Protein AF-A0A6I1J7C1-F1 (afdb_monomer_lite)

Structure (mmCIF, N/CA/C/O backbone):
data_AF-A0A6I1J7C1-F1
#
_entry.id   AF-A0A6I1J7C1-F1
#
loop_
_atom_site.group_PDB
_atom_site.id
_atom_site.type_symbol
_atom_site.label_atom_id
_atom_site.label_alt_id
_atom_site.label_comp_id
_atom_site.label_asym_id
_atom_site.label_entity_id
_atom_site.label_seq_id
_atom_site.pdbx_PDB_ins_code
_atom_site.Cartn_x
_atom_site.Cartn_y
_atom_site.Cartn_z
_atom_site.occupancy
_atom_site.B_iso_or_equiv
_atom_site.auth_seq_id
_atom_site.auth_comp_id
_atom_site.auth_asym_id
_atom_site.auth_atom_id
_atom_site.pdbx_PDB_model_num
ATOM 1 N N . MET A 1 1 ? 8.526 11.359 2.556 1.00 50.28 1 MET A N 1
ATOM 2 C CA . MET A 1 1 ? 8.535 11.034 1.112 1.00 50.28 1 MET A CA 1
ATOM 3 C C . MET A 1 1 ? 9.968 10.845 0.619 1.00 50.28 1 MET A C 1
ATOM 5 O O . MET A 1 1 ? 1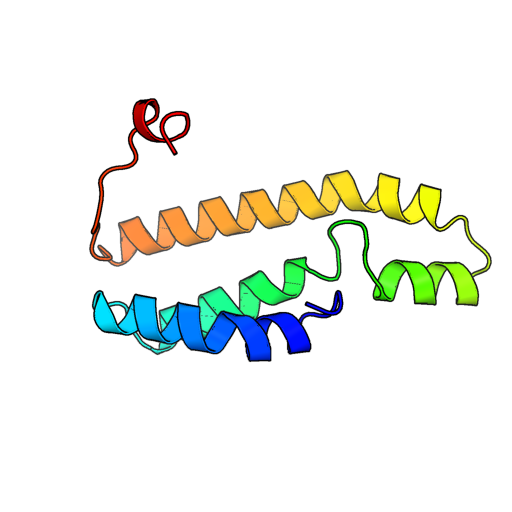0.646 11.827 0.356 1.00 50.28 1 MET A O 1
ATOM 9 N N . SER A 1 2 ? 10.439 9.598 0.527 1.00 48.50 2 SER A N 1
ATOM 10 C CA . SER A 1 2 ? 11.738 9.242 -0.087 1.00 48.50 2 SER A CA 1
ATOM 11 C C . SER A 1 2 ? 11.669 7.975 -0.963 1.00 48.50 2 SER A C 1
ATOM 13 O O . SER A 1 2 ? 12.697 7.403 -1.310 1.00 48.50 2 SER A O 1
ATOM 15 N N . GLY A 1 3 ? 10.461 7.528 -1.338 1.00 58.66 3 GLY A N 1
ATOM 16 C CA . GLY A 1 3 ? 10.263 6.354 -2.203 1.00 58.66 3 GLY A CA 1
ATOM 17 C C . GLY A 1 3 ? 10.544 5.005 -1.529 1.00 58.66 3 GLY A C 1
ATOM 18 O O . GLY A 1 3 ? 10.733 4.007 -2.222 1.00 58.66 3 GLY A O 1
ATOM 19 N N . THR A 1 4 ? 10.596 4.960 -0.192 1.00 72.06 4 THR A N 1
ATOM 20 C CA . THR A 1 4 ? 10.809 3.733 0.589 1.00 72.06 4 THR A CA 1
ATOM 21 C C . THR A 1 4 ? 9.667 3.508 1.575 1.00 72.06 4 THR A C 1
ATOM 23 O O . THR A 1 4 ? 9.143 4.459 2.159 1.00 72.06 4 THR A O 1
ATOM 26 N N . ALA A 1 5 ? 9.312 2.240 1.796 1.00 80.19 5 ALA A N 1
ATOM 27 C CA . ALA A 1 5 ? 8.246 1.852 2.722 1.00 80.19 5 ALA A CA 1
ATOM 28 C C . ALA A 1 5 ? 8.481 2.377 4.149 1.00 80.19 5 ALA A C 1
ATOM 30 O O . ALA A 1 5 ? 7.556 2.807 4.828 1.00 80.19 5 ALA A O 1
ATOM 31 N N . ILE A 1 6 ? 9.741 2.400 4.591 1.00 81.25 6 ILE A N 1
ATOM 32 C CA . ILE A 1 6 ? 10.116 2.842 5.940 1.00 81.25 6 ILE A CA 1
ATOM 33 C C . ILE A 1 6 ? 9.849 4.338 6.119 1.00 81.25 6 ILE A C 1
ATOM 35 O O . ILE A 1 6 ? 9.319 4.753 7.145 1.00 81.25 6 ILE A O 1
ATOM 39 N N . ALA A 1 7 ? 10.200 5.158 5.127 1.00 82.81 7 ALA A N 1
ATOM 40 C CA . ALA A 1 7 ? 10.011 6.601 5.222 1.00 82.81 7 ALA A CA 1
ATOM 41 C C . ALA A 1 7 ? 8.542 7.021 5.114 1.00 82.81 7 ALA A C 1
ATOM 43 O O . ALA A 1 7 ? 8.176 8.084 5.612 1.00 82.81 7 ALA A O 1
ATOM 44 N N . ASP A 1 8 ? 7.720 6.212 4.451 1.00 84.06 8 ASP A N 1
ATOM 45 C CA . ASP A 1 8 ? 6.276 6.411 4.380 1.00 84.06 8 ASP A CA 1
ATOM 46 C C . ASP A 1 8 ? 5.609 6.089 5.727 1.00 84.06 8 ASP A C 1
ATOM 48 O O . ASP A 1 8 ? 4.991 6.965 6.338 1.00 84.06 8 ASP A O 1
ATOM 52 N N . ALA A 1 9 ? 5.882 4.898 6.271 1.00 84.12 9 ALA A N 1
ATOM 53 C CA . ALA A 1 9 ? 5.382 4.475 7.578 1.00 84.12 9 ALA A CA 1
ATOM 54 C C . ALA A 1 9 ? 5.850 5.398 8.721 1.00 84.12 9 ALA A C 1
ATOM 56 O O . ALA A 1 9 ? 5.069 5.740 9.609 1.00 84.12 9 ALA A O 1
ATOM 57 N N . ALA A 1 10 ? 7.114 5.837 8.700 1.00 83.50 10 ALA A N 1
ATOM 58 C CA . ALA A 1 10 ? 7.654 6.745 9.713 1.00 83.50 10 ALA A CA 1
ATOM 59 C C . ALA A 1 10 ? 7.145 8.187 9.555 1.00 83.50 10 ALA A C 1
ATOM 61 O O . ALA A 1 10 ? 6.977 8.889 10.550 1.00 83.50 10 ALA A O 1
ATOM 62 N N . GLY A 1 11 ? 6.921 8.635 8.316 1.00 84.38 11 GLY A N 1
ATOM 63 C CA . GLY A 1 11 ? 6.502 10.000 8.012 1.00 84.38 11 GLY A CA 1
ATOM 64 C C . GLY A 1 11 ? 5.003 10.208 8.199 1.00 84.38 11 GLY A C 1
ATOM 65 O O . GLY A 1 11 ? 4.584 10.905 9.120 1.00 84.38 11 GLY A O 1
ATOM 66 N N . LEU A 1 12 ? 4.200 9.618 7.312 1.00 85.38 12 LEU A N 1
ATOM 67 C CA . LEU A 1 12 ? 2.742 9.782 7.304 1.00 85.38 12 LEU A CA 1
ATOM 68 C C . LEU A 1 12 ? 2.042 8.790 8.230 1.00 85.38 12 LEU A C 1
ATOM 70 O O . LEU A 1 12 ? 1.028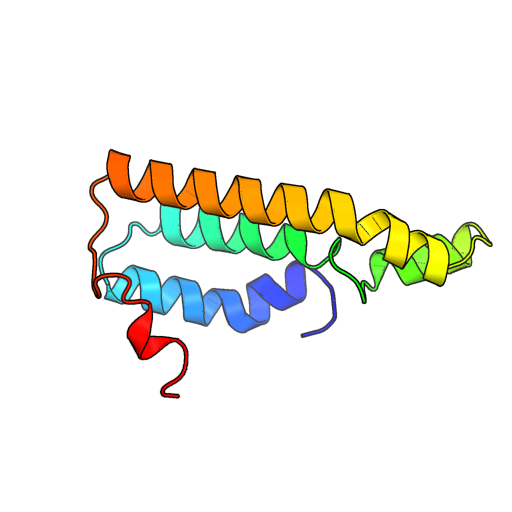 9.134 8.835 1.00 85.38 12 LEU A O 1
ATOM 74 N N . GLY A 1 13 ? 2.609 7.595 8.410 1.00 87.25 13 GLY A N 1
ATOM 75 C CA . GLY A 1 13 ? 1.939 6.524 9.143 1.00 87.25 13 GLY A CA 1
ATOM 76 C C . GLY A 1 13 ? 1.569 6.883 10.585 1.00 87.25 13 GLY A C 1
ATOM 77 O O . GLY A 1 13 ? 0.504 6.503 11.061 1.00 87.25 13 GLY A O 1
ATOM 78 N N . THR A 1 14 ? 2.379 7.684 11.285 1.00 88.06 14 THR A N 1
ATOM 79 C CA . THR A 1 14 ? 2.045 8.136 12.652 1.00 88.06 14 THR A CA 1
ATOM 80 C C . THR A 1 14 ? 0.800 9.030 12.699 1.00 88.06 14 THR A C 1
ATOM 82 O O . THR A 1 14 ? 0.016 8.941 13.646 1.00 88.06 14 THR A O 1
ATOM 85 N N . ILE A 1 15 ? 0.591 9.851 11.666 1.00 91.25 15 ILE A N 1
ATOM 86 C CA . ILE A 1 15 ? -0.572 10.733 11.520 1.00 91.25 15 ILE A CA 1
ATOM 87 C C . ILE A 1 15 ? -1.807 9.898 11.168 1.00 91.25 15 ILE A C 1
ATOM 89 O O . ILE A 1 15 ? -2.853 10.058 11.797 1.00 91.25 15 ILE A O 1
ATOM 93 N N . GLU A 1 16 ? -1.674 8.967 10.223 1.00 89.94 16 GLU A N 1
ATOM 94 C CA . GLU A 1 16 ? -2.751 8.059 9.806 1.00 89.94 16 GLU A CA 1
ATOM 95 C C . GLU A 1 16 ? -3.230 7.167 10.955 1.00 89.94 16 GLU A C 1
ATOM 97 O O . GLU A 1 16 ? -4.429 7.072 11.218 1.00 89.94 16 GLU A O 1
ATOM 102 N N . ILE A 1 17 ? -2.296 6.556 11.690 1.00 91.19 17 ILE A N 1
ATOM 103 C CA . ILE A 1 17 ? -2.604 5.705 12.843 1.00 91.19 17 ILE A CA 1
ATOM 104 C C . ILE A 1 17 ? -3.325 6.509 13.924 1.00 91.19 17 ILE A C 1
ATOM 106 O O . ILE A 1 17 ? -4.284 6.009 14.513 1.00 91.19 17 ILE A O 1
ATOM 110 N N . LYS A 1 18 ? -2.888 7.746 14.192 1.00 90.56 18 LYS A N 1
ATOM 111 C CA . LYS A 1 18 ? -3.557 8.616 15.163 1.00 90.56 18 LYS A CA 1
ATOM 112 C C . LYS A 1 18 ? -4.990 8.932 14.728 1.00 90.56 18 LYS A C 1
ATOM 114 O O . LYS A 1 18 ? -5.904 8.704 15.511 1.00 90.56 18 LYS A O 1
ATOM 119 N N . ALA A 1 19 ? -5.188 9.356 13.480 1.00 89.56 19 ALA A N 1
ATOM 120 C CA . ALA A 1 19 ? -6.515 9.660 12.946 1.00 89.56 19 ALA A CA 1
ATOM 121 C C . ALA A 1 19 ? -7.464 8.447 13.009 1.00 89.56 19 ALA A C 1
ATOM 123 O O . ALA A 1 19 ? -8.609 8.575 13.434 1.00 89.56 19 ALA A O 1
ATOM 124 N N . MET A 1 20 ? -6.979 7.248 12.664 1.00 88.56 20 MET A N 1
ATOM 125 C CA . MET A 1 20 ? -7.765 6.014 12.777 1.00 88.56 20 MET A CA 1
ATOM 126 C C . MET A 1 20 ? -8.154 5.701 14.229 1.00 88.56 20 MET A C 1
ATOM 128 O O . MET A 1 20 ? -9.296 5.328 14.495 1.00 88.56 20 MET A O 1
ATOM 132 N N . LYS A 1 21 ? -7.238 5.875 15.188 1.00 89.44 21 LYS A N 1
ATOM 133 C CA . LYS A 1 21 ? -7.546 5.674 16.614 1.00 89.44 21 LYS A CA 1
ATOM 134 C C . LYS A 1 21 ? -8.572 6.677 17.133 1.00 89.44 21 LYS A C 1
ATOM 136 O O . LYS A 1 21 ? -9.489 6.275 17.845 1.00 89.44 21 LYS A O 1
ATOM 141 N N . ASP A 1 22 ? -8.442 7.946 16.752 1.00 88.50 22 ASP A N 1
ATOM 142 C CA . ASP A 1 22 ? -9.370 9.012 17.148 1.00 88.50 22 ASP A CA 1
ATOM 143 C C . ASP A 1 22 ? -10.800 8.732 16.637 1.00 88.50 22 ASP A C 1
ATOM 145 O O . ASP A 1 22 ? -11.778 9.115 17.275 1.00 88.50 22 ASP A O 1
ATO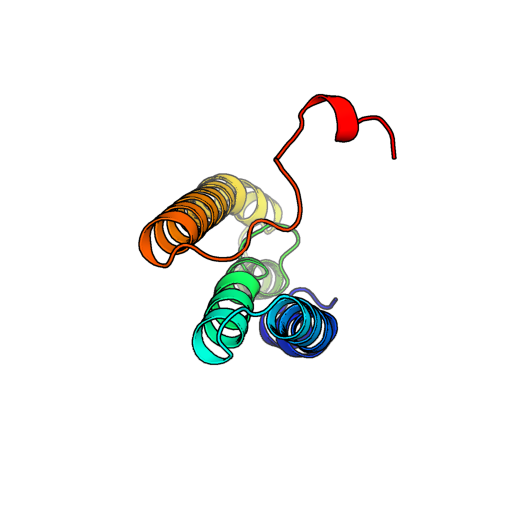M 149 N N . HIS A 1 23 ? -10.929 7.996 15.528 1.00 84.44 23 HIS A N 1
ATOM 150 C CA . HIS A 1 23 ? -12.201 7.563 14.939 1.00 84.44 23 HIS A CA 1
ATOM 151 C C . HIS A 1 23 ? -12.656 6.161 15.406 1.00 84.44 23 HIS A C 1
ATOM 153 O O . HIS A 1 23 ? -13.581 5.570 14.847 1.00 84.44 23 HIS A O 1
ATOM 159 N N . GLY A 1 24 ? -12.020 5.602 16.442 1.00 83.25 24 GLY A N 1
ATOM 160 C CA . GLY A 1 24 ? -12.454 4.361 17.090 1.00 83.25 24 GLY A CA 1
ATOM 161 C C . GLY A 1 24 ? -12.018 3.061 16.404 1.00 83.25 24 GLY A C 1
ATOM 162 O O . GLY A 1 24 ? -12.543 1.996 16.736 1.00 83.25 24 GLY A O 1
ATOM 163 N N . TYR A 1 25 ? -11.062 3.103 15.471 1.00 86.19 25 TYR A N 1
ATOM 164 C CA . TYR A 1 25 ? -10.460 1.890 14.908 1.00 86.19 25 TYR A CA 1
ATOM 165 C C . TYR A 1 25 ? -9.513 1.235 15.927 1.00 86.19 25 TYR A C 1
ATOM 167 O O . TYR A 1 25 ? -8.855 1.916 16.717 1.00 86.19 25 TYR A O 1
ATOM 175 N N . SER A 1 26 ? -9.404 -0.099 15.899 1.00 88.44 26 SER A N 1
ATOM 176 C CA . SER A 1 26 ? -8.458 -0.804 16.772 1.00 88.44 26 SER A CA 1
ATOM 177 C C . SER A 1 26 ? -7.012 -0.451 16.419 1.00 88.44 26 SER A C 1
ATOM 179 O O . SER A 1 26 ? -6.671 -0.205 15.258 1.00 88.44 26 SER A O 1
ATOM 181 N N . THR A 1 27 ? -6.136 -0.442 17.427 1.00 88.56 27 THR A N 1
ATOM 182 C CA . THR A 1 27 ? -4.718 -0.115 17.219 1.00 88.56 27 THR A CA 1
ATOM 183 C C . THR A 1 27 ? -4.053 -1.134 16.297 1.00 88.56 27 THR A C 1
ATOM 185 O O . THR A 1 27 ? -3.251 -0.761 15.448 1.00 88.56 27 THR A O 1
ATOM 188 N N . GLU A 1 28 ? -4.415 -2.406 16.431 1.00 90.25 28 GLU A N 1
ATOM 189 C CA . GLU A 1 28 ? -3.898 -3.511 15.631 1.00 90.25 28 GLU A CA 1
ATOM 190 C C . GLU A 1 28 ? -4.261 -3.340 14.155 1.00 90.25 28 GLU A C 1
ATOM 192 O O . GLU A 1 28 ? -3.412 -3.536 13.287 1.00 90.25 28 GLU A O 1
ATOM 197 N N . PHE A 1 29 ? -5.500 -2.926 13.865 1.00 89.19 29 PHE A N 1
ATOM 198 C CA . PHE A 1 29 ? -5.923 -2.668 12.493 1.00 89.19 29 PHE A CA 1
ATOM 199 C C . PHE A 1 29 ? -5.230 -1.433 11.923 1.00 89.19 29 PHE A C 1
ATOM 201 O O . PHE A 1 29 ? -4.689 -1.505 10.824 1.00 89.19 29 PHE A O 1
ATOM 208 N N . ALA A 1 30 ? -5.195 -0.334 12.684 1.00 90.12 30 ALA A N 1
ATOM 209 C CA . ALA A 1 30 ? -4.564 0.915 12.270 1.00 90.12 30 ALA A CA 1
ATOM 210 C C . ALA A 1 30 ? -3.072 0.726 11.946 1.00 90.12 30 ALA A C 1
ATOM 212 O O . ALA A 1 30 ? -2.599 1.136 10.891 1.00 90.12 30 ALA A O 1
ATOM 213 N N . VAL A 1 31 ? -2.329 0.044 12.820 1.00 91.44 31 VAL A N 1
ATOM 214 C CA . VAL A 1 31 ? -0.908 -0.252 12.589 1.00 91.44 31 VAL A CA 1
ATOM 215 C C . VAL A 1 31 ? -0.739 -1.234 11.431 1.00 91.44 31 VAL A C 1
ATOM 217 O O . VAL A 1 31 ? 0.123 -1.028 10.579 1.00 91.44 31 VAL A O 1
ATOM 220 N N . GLY A 1 32 ? -1.561 -2.285 11.375 1.00 91.31 32 GLY A N 1
ATOM 221 C CA . GLY A 1 32 ? -1.472 -3.315 10.344 1.00 91.31 32 GLY A CA 1
ATOM 222 C C . GLY A 1 32 ? -1.727 -2.777 8.937 1.00 91.31 32 GLY A C 1
ATOM 223 O O . GLY A 1 32 ? -0.952 -3.067 8.026 1.00 91.31 32 GLY A O 1
ATOM 224 N N . VAL A 1 33 ? -2.776 -1.966 8.755 1.00 90.81 33 VAL A N 1
ATOM 225 C CA . VAL A 1 33 ? -3.126 -1.403 7.443 1.00 90.81 33 VAL A CA 1
ATOM 226 C C . VAL A 1 33 ? -2.085 -0.395 6.965 1.00 90.81 33 VAL A C 1
ATOM 228 O O . VAL A 1 33 ? -1.681 -0.484 5.810 1.00 90.81 33 VAL A O 1
ATOM 231 N N . THR A 1 34 ? -1.592 0.482 7.846 1.00 90.88 34 THR A N 1
ATOM 232 C CA . THR A 1 34 ? -0.534 1.451 7.520 1.00 90.88 34 THR A CA 1
ATOM 233 C C . THR A 1 34 ? 0.788 0.750 7.193 1.00 90.88 34 THR A C 1
ATOM 235 O O . THR A 1 34 ? 1.436 1.069 6.202 1.00 90.88 34 THR A O 1
ATOM 238 N N . ALA A 1 35 ? 1.190 -0.258 7.975 1.00 89.62 35 ALA A N 1
ATOM 239 C CA . ALA A 1 35 ? 2.415 -1.009 7.695 1.00 89.62 35 ALA A CA 1
ATOM 240 C C . ALA A 1 35 ? 2.339 -1.743 6.347 1.00 89.62 35 ALA A C 1
ATOM 242 O O . ALA A 1 35 ? 3.305 -1.750 5.582 1.00 89.62 35 ALA A O 1
ATOM 243 N N . ALA A 1 36 ? 1.186 -2.344 6.043 1.00 90.56 36 ALA A N 1
ATOM 244 C CA . ALA A 1 36 ? 0.967 -3.038 4.784 1.00 90.56 36 ALA A CA 1
ATOM 245 C C . ALA A 1 36 ? 0.882 -2.071 3.590 1.00 90.56 36 ALA A C 1
ATOM 247 O O . ALA A 1 36 ? 1.483 -2.354 2.554 1.00 90.56 36 ALA A O 1
ATOM 248 N N . SER A 1 37 ? 0.203 -0.924 3.711 1.00 89.50 37 SER A N 1
ATOM 249 C CA . SER A 1 37 ? 0.078 0.047 2.613 1.00 89.50 37 SER A CA 1
ATOM 250 C C . SER A 1 37 ? 1.423 0.669 2.237 1.00 89.50 37 SER A C 1
ATOM 252 O O . SER A 1 37 ? 1.702 0.819 1.047 1.00 89.50 37 SER A O 1
ATOM 254 N N . SER A 1 38 ? 2.311 0.919 3.203 1.00 89.00 38 SER A N 1
ATOM 255 C CA . SER A 1 38 ? 3.646 1.456 2.922 1.00 89.00 38 SER A CA 1
ATOM 256 C C . SER A 1 38 ? 4.513 0.528 2.057 1.00 89.00 38 SER A C 1
ATOM 258 O O . SER A 1 38 ? 5.436 0.991 1.385 1.00 89.00 38 SER A O 1
ATOM 260 N N . THR A 1 39 ? 4.206 -0.774 1.990 1.00 87.38 39 THR A N 1
ATOM 261 C CA . THR A 1 39 ? 4.906 -1.719 1.095 1.00 87.38 39 THR A CA 1
ATOM 262 C C . THR A 1 39 ? 4.606 -1.498 -0.392 1.00 87.38 39 THR A C 1
ATOM 264 O O . THR A 1 39 ? 5.376 -1.956 -1.237 1.00 87.38 39 THR A O 1
ATOM 267 N N . LEU A 1 40 ? 3.547 -0.751 -0.730 1.00 85.81 40 LEU A N 1
ATOM 268 C CA . LEU A 1 40 ? 3.203 -0.404 -2.115 1.00 85.81 40 LEU A CA 1
ATOM 269 C C . LEU A 1 40 ? 4.141 0.659 -2.705 1.00 85.81 40 LEU A C 1
ATOM 271 O O . LEU A 1 40 ? 4.385 0.658 -3.913 1.00 85.81 40 LEU A O 1
ATOM 275 N N . GLY A 1 41 ? 4.693 1.545 -1.866 1.00 81.31 41 GLY A N 1
ATOM 276 C CA . GLY A 1 41 ? 5.564 2.650 -2.289 1.00 81.31 41 GLY A CA 1
ATOM 277 C C . GLY A 1 41 ? 6.773 2.208 -3.130 1.00 81.31 41 GLY A C 1
ATOM 278 O O . GLY A 1 41 ? 7.010 2.779 -4.190 1.00 81.31 41 GLY A O 1
ATOM 279 N N . PRO A 1 42 ? 7.504 1.151 -2.732 1.00 81.62 42 PRO A N 1
ATOM 280 C CA . PRO A 1 42 ? 8.559 0.536 -3.539 1.00 81.62 42 PRO A CA 1
ATOM 281 C C . PRO A 1 42 ? 8.162 -0.011 -4.917 1.00 81.62 42 PRO A C 1
ATOM 283 O O . PRO A 1 42 ? 9.060 -0.352 -5.685 1.00 81.62 42 PRO A O 1
ATOM 286 N N . ILE A 1 43 ? 6.877 -0.161 -5.243 1.00 83.12 43 ILE A N 1
ATOM 287 C CA . ILE A 1 43 ? 6.449 -0.848 -6.474 1.00 83.12 43 ILE A CA 1
ATOM 288 C C . ILE A 1 43 ? 5.799 0.112 -7.477 1.00 83.12 43 ILE A C 1
ATOM 290 O O . ILE A 1 43 ? 5.924 -0.091 -8.685 1.00 83.12 43 ILE A O 1
ATOM 294 N N . ILE A 1 44 ? 5.152 1.181 -7.007 1.00 81.50 44 ILE A N 1
ATOM 295 C CA . ILE A 1 44 ? 4.523 2.178 -7.880 1.00 81.50 44 ILE A CA 1
ATOM 296 C C . ILE A 1 44 ? 5.587 3.190 -8.357 1.00 81.50 44 ILE A C 1
ATOM 298 O O . ILE A 1 44 ? 6.232 3.830 -7.527 1.00 81.50 44 ILE A O 1
ATOM 302 N N . PRO A 1 45 ? 5.801 3.364 -9.674 1.00 79.38 45 PRO A N 1
ATOM 303 C CA . PRO A 1 45 ? 6.781 4.319 -10.191 1.00 79.38 45 PRO A CA 1
ATOM 304 C C . PRO A 1 45 ? 6.426 5.783 -9.868 1.00 79.38 45 PRO A C 1
ATOM 306 O O . PRO A 1 45 ? 5.248 6.138 -9.957 1.00 79.38 45 PRO A O 1
ATOM 309 N N . PRO A 1 46 ? 7.416 6.664 -9.599 1.00 78.69 46 PRO A N 1
ATOM 310 C CA . PRO A 1 46 ? 8.863 6.419 -9.527 1.00 78.69 46 PRO A CA 1
ATOM 311 C C . PRO A 1 46 ? 9.297 5.782 -8.190 1.00 78.69 46 PRO A C 1
ATOM 313 O O . PRO A 1 46 ? 9.023 6.314 -7.119 1.00 78.69 46 PRO A O 1
ATOM 316 N N . SER A 1 47 ? 10.037 4.668 -8.259 1.00 82.19 47 SER A N 1
ATOM 317 C CA . SER A 1 47 ? 10.476 3.884 -7.091 1.00 82.19 47 SER A CA 1
ATOM 318 C C . SER A 1 47 ? 12.003 3.780 -7.013 1.00 82.19 47 SER A C 1
ATOM 320 O O . SER A 1 47 ? 12.656 3.362 -7.974 1.00 82.19 47 SER A O 1
ATOM 322 N N . LEU A 1 48 ? 12.578 4.123 -5.853 1.00 85.31 48 LEU A N 1
ATOM 323 C CA . LEU A 1 48 ? 14.025 4.064 -5.608 1.00 85.31 48 LEU A CA 1
ATOM 324 C C . LEU A 1 48 ? 14.589 2.630 -5.745 1.00 85.31 48 LEU A C 1
ATOM 326 O O . LEU A 1 48 ? 15.603 2.473 -6.425 1.00 85.31 48 LEU A O 1
ATOM 330 N N . PRO A 1 49 ? 13.953 1.573 -5.197 1.00 86.75 49 PRO A N 1
ATOM 331 C CA . PRO A 1 49 ? 14.363 0.188 -5.444 1.00 86.75 49 PRO A CA 1
ATOM 332 C C . PRO A 1 49 ? 14.468 -0.203 -6.922 1.00 86.75 49 PRO A C 1
ATOM 334 O O . PRO A 1 49 ? 15.427 -0.871 -7.301 1.00 86.75 49 PRO A O 1
ATOM 337 N N . PHE A 1 50 ? 13.539 0.238 -7.777 1.00 87.38 50 PHE A N 1
ATOM 338 C CA . PHE A 1 50 ? 13.619 -0.024 -9.220 1.00 87.38 50 PHE A CA 1
ATOM 339 C C . PHE A 1 50 ? 14.768 0.722 -9.892 1.00 87.38 50 PHE A C 1
ATOM 341 O O . PHE A 1 50 ? 15.402 0.169 -10.789 1.00 87.38 50 PHE A O 1
ATOM 348 N N . VAL A 1 51 ? 15.077 1.941 -9.442 1.00 88.12 51 VAL A N 1
ATOM 349 C CA . VAL A 1 51 ? 16.253 2.683 -9.917 1.00 88.12 51 VAL A CA 1
ATOM 350 C C . VAL A 1 51 ? 17.536 1.945 -9.534 1.00 88.12 51 VAL A C 1
ATOM 352 O O . VAL A 1 51 ? 18.366 1.689 -10.403 1.00 88.12 51 VAL A O 1
ATOM 355 N N . ILE A 1 52 ? 17.673 1.537 -8.267 1.00 89.62 52 ILE A N 1
ATOM 356 C CA . ILE A 1 52 ? 18.847 0.797 -7.778 1.00 89.62 52 ILE A CA 1
ATOM 357 C C . ILE A 1 52 ? 19.003 -0.521 -8.546 1.00 89.62 52 ILE A C 1
ATOM 359 O O . ILE A 1 52 ? 20.088 -0.814 -9.046 1.00 89.62 52 ILE A O 1
ATOM 363 N N . TYR A 1 53 ? 17.922 -1.289 -8.700 1.00 89.62 53 TYR A N 1
ATOM 364 C CA . TYR A 1 53 ? 17.950 -2.540 -9.455 1.00 89.62 53 TYR A CA 1
ATOM 365 C C . TYR A 1 53 ? 18.315 -2.314 -10.926 1.00 89.62 53 TYR A C 1
ATOM 367 O O . TYR A 1 53 ? 19.191 -3.001 -11.443 1.00 89.62 53 TYR A O 1
ATOM 375 N N . GLY A 1 54 ? 17.705 -1.327 -11.591 1.00 89.94 54 GLY A N 1
ATOM 376 C CA . GLY A 1 54 ? 18.001 -0.999 -12.986 1.00 89.94 54 GLY A CA 1
ATOM 377 C C . GLY A 1 54 ? 19.465 -0.619 -13.208 1.00 89.94 54 GLY A C 1
ATOM 378 O O . GLY A 1 54 ? 20.078 -1.081 -14.168 1.00 89.94 54 GLY A O 1
ATOM 379 N N . MET A 1 55 ? 20.048 0.142 -12.275 1.00 90.62 55 MET A N 1
ATOM 380 C CA . MET A 1 55 ? 21.470 0.492 -12.290 1.00 90.62 55 MET A CA 1
ATOM 381 C C . MET A 1 55 ? 22.375 -0.730 -12.081 1.00 90.62 55 MET A C 1
ATOM 383 O O . MET A 1 55 ? 23.345 -0.897 -12.815 1.00 90.62 55 MET A O 1
ATOM 387 N N . MET A 1 56 ? 22.067 -1.598 -11.111 1.00 92.81 56 MET A N 1
ATOM 388 C CA . MET A 1 56 ? 22.885 -2.784 -10.817 1.00 92.81 56 MET A CA 1
ATOM 389 C C . MET A 1 56 ? 22.799 -3.846 -11.919 1.00 92.81 56 MET A C 1
ATOM 391 O O . MET A 1 56 ? 23.805 -4.458 -12.271 1.00 92.81 56 MET A O 1
ATOM 395 N N . ALA A 1 57 ? 21.607 -4.060 -12.475 1.00 93.12 57 ALA A N 1
ATOM 396 C CA . ALA A 1 57 ? 21.350 -5.063 -13.502 1.00 93.12 57 ALA A CA 1
ATOM 397 C C . ALA A 1 57 ? 21.594 -4.551 -14.936 1.00 93.12 57 ALA A C 1
ATOM 399 O O . ALA A 1 57 ? 21.427 -5.321 -15.878 1.00 93.12 57 ALA A O 1
ATOM 400 N N . ASN A 1 58 ? 21.987 -3.280 -15.118 1.00 89.94 58 ASN A N 1
ATOM 401 C CA . ASN A 1 58 ? 22.152 -2.628 -16.429 1.00 89.94 58 ASN A CA 1
ATOM 402 C C . ASN A 1 58 ? 20.926 -2.786 -17.353 1.00 89.94 58 ASN A C 1
ATOM 404 O O . ASN A 1 58 ? 21.050 -2.906 -18.572 1.00 89.94 58 ASN A O 1
ATOM 408 N N . VAL A 1 59 ? 19.724 -2.781 -16.774 1.00 92.38 59 VAL A N 1
ATOM 409 C CA . VAL A 1 59 ? 18.462 -2.840 -17.524 1.00 92.38 59 VAL A CA 1
ATOM 410 C C . VAL A 1 59 ? 17.806 -1.464 -17.575 1.00 92.38 59 VAL A C 1
ATOM 412 O O . VAL A 1 59 ? 18.059 -0.590 -16.746 1.00 92.38 59 VAL A O 1
ATOM 415 N N . SER A 1 60 ? 16.921 -1.261 -18.551 1.00 91.81 60 SER A N 1
ATOM 416 C CA . SER A 1 60 ? 16.201 0.005 -18.692 1.00 91.81 60 SER A CA 1
ATOM 417 C C . SER A 1 60 ? 15.298 0.277 -17.483 1.00 91.81 60 SER A C 1
ATOM 419 O O . SER A 1 60 ? 14.304 -0.416 -17.261 1.00 91.81 60 SER A O 1
ATOM 421 N N . ILE A 1 61 ? 15.606 1.344 -16.740 1.00 90.00 61 ILE A N 1
ATOM 422 C CA . ILE A 1 61 ? 14.787 1.838 -15.621 1.00 90.00 61 ILE A CA 1
ATOM 423 C C . ILE A 1 61 ? 13.375 2.197 -16.107 1.00 90.00 61 ILE A C 1
ATOM 425 O O . ILE A 1 61 ? 12.390 1.889 -15.442 1.00 90.00 61 ILE A O 1
ATOM 429 N N . GLY A 1 62 ? 13.258 2.782 -17.305 1.00 87.75 62 GLY A N 1
ATOM 430 C CA . GLY A 1 62 ? 11.961 3.100 -17.907 1.00 87.75 62 GLY A CA 1
ATOM 431 C C . GLY A 1 62 ? 11.121 1.851 -18.195 1.00 87.75 62 GLY A C 1
ATOM 432 O O . GLY A 1 62 ? 9.912 1.860 -17.966 1.00 87.75 62 GLY A O 1
ATOM 433 N N . ALA A 1 63 ? 11.758 0.756 -18.625 1.00 88.44 63 ALA A N 1
ATO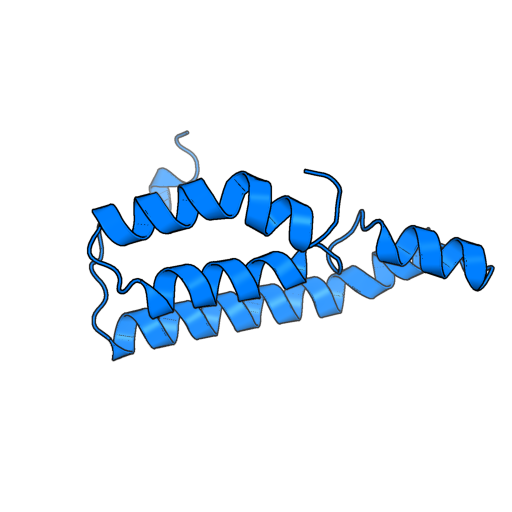M 434 C CA . ALA A 1 63 ? 11.074 -0.522 -18.825 1.00 88.44 63 ALA A CA 1
ATOM 435 C C . ALA A 1 63 ? 10.622 -1.144 -17.494 1.00 88.44 63 ALA A C 1
ATOM 437 O O . ALA A 1 63 ? 9.512 -1.665 -17.418 1.00 88.44 63 ALA A O 1
ATOM 438 N N . LEU A 1 64 ? 11.432 -1.038 -16.434 1.00 88.94 64 LEU A N 1
ATOM 439 C CA . LEU A 1 64 ? 11.044 -1.465 -15.084 1.00 88.94 64 LEU A CA 1
ATOM 440 C C . LEU A 1 64 ? 9.860 -0.660 -14.547 1.00 88.94 64 LEU A C 1
ATOM 442 O O . LEU A 1 64 ? 8.944 -1.236 -13.968 1.00 88.94 64 LEU A O 1
ATOM 446 N N . PHE A 1 65 ? 9.840 0.655 -14.774 1.00 89.31 65 PHE A N 1
ATOM 447 C CA . PHE A 1 65 ? 8.719 1.501 -14.374 1.00 89.31 65 PHE A CA 1
ATOM 448 C C . PHE A 1 65 ? 7.429 1.090 -15.082 1.00 89.31 65 PHE A C 1
ATOM 450 O O . PHE A 1 65 ? 6.433 0.831 -14.415 1.00 89.31 65 PHE A O 1
ATOM 457 N N . LEU A 1 66 ? 7.455 0.950 -16.409 1.00 90.00 66 LEU A N 1
ATOM 458 C CA . LEU A 1 66 ? 6.302 0.465 -17.176 1.00 90.00 66 LEU A CA 1
ATOM 459 C C . LEU A 1 66 ? 5.857 -0.934 -16.728 1.00 90.00 66 LEU A C 1
ATOM 461 O O . LEU A 1 66 ? 4.664 -1.167 -16.536 1.00 90.00 66 LEU A O 1
ATOM 465 N N . GLY A 1 67 ? 6.810 -1.840 -16.497 1.00 89.06 67 GLY A N 1
ATOM 466 C CA . GLY A 1 67 ? 6.542 -3.189 -15.998 1.00 89.06 67 GLY A CA 1
ATOM 467 C C . GLY A 1 67 ? 5.941 -3.213 -14.591 1.00 89.06 67 GLY A C 1
ATOM 468 O O . GLY A 1 67 ? 5.159 -4.107 -14.279 1.00 89.06 67 GLY A O 1
ATOM 469 N N . GLY A 1 68 ? 6.251 -2.216 -13.759 1.00 87.81 68 GLY A N 1
ATOM 470 C CA . GLY A 1 68 ? 5.728 -2.060 -12.403 1.00 87.81 68 GLY A CA 1
ATOM 471 C C . GLY A 1 68 ? 4.288 -1.549 -12.317 1.00 87.81 68 GLY A C 1
ATOM 472 O O . GLY A 1 68 ? 3.637 -1.750 -11.294 1.00 87.81 68 GLY A O 1
ATOM 473 N N . VAL A 1 69 ? 3.753 -0.930 -13.377 1.00 90.06 69 VAL A N 1
ATOM 474 C CA . VAL A 1 69 ? 2.406 -0.325 -13.356 1.00 90.06 69 VAL A CA 1
ATOM 475 C C . VAL A 1 69 ? 1.319 -1.372 -13.118 1.00 90.06 69 VAL A C 1
ATOM 477 O O . VAL A 1 69 ? 0.492 -1.209 -12.223 1.00 90.06 69 VAL A O 1
ATOM 480 N N . ILE A 1 70 ? 1.321 -2.457 -13.895 1.00 92.06 70 ILE A N 1
ATOM 481 C CA . ILE A 1 70 ? 0.317 -3.525 -13.787 1.00 92.06 70 ILE A CA 1
ATOM 482 C C . ILE A 1 70 ? 0.327 -4.185 -12.394 1.00 92.06 70 ILE A C 1
ATOM 484 O O . ILE A 1 70 ? -0.729 -4.210 -11.756 1.00 92.06 70 ILE A O 1
ATOM 488 N N . PRO A 1 71 ? 1.464 -4.689 -11.870 1.00 91.00 71 PRO A N 1
ATOM 489 C CA . PRO A 1 71 ? 1.494 -5.277 -10.534 1.00 91.00 71 PRO A CA 1
ATOM 490 C C . PRO A 1 71 ? 1.205 -4.244 -9.437 1.00 91.00 71 PRO A C 1
ATOM 492 O O . PRO A 1 71 ? 0.508 -4.569 -8.478 1.00 91.00 71 PRO A O 1
ATOM 495 N N . GLY A 1 72 ? 1.661 -2.995 -9.588 1.00 90.31 72 GLY A N 1
ATOM 496 C CA . GLY A 1 72 ? 1.360 -1.895 -8.668 1.00 90.31 72 GLY A CA 1
ATOM 497 C C . GLY A 1 72 ? -0.142 -1.642 -8.529 1.00 90.31 72 GLY A C 1
ATOM 498 O O . GLY A 1 72 ? -0.681 -1.623 -7.418 1.00 90.31 72 GLY A O 1
ATOM 499 N N . LEU A 1 73 ? -0.841 -1.522 -9.660 1.00 92.00 73 LEU A N 1
ATOM 500 C CA . LEU A 1 73 ? -2.295 -1.366 -9.694 1.00 92.00 73 LEU A CA 1
ATOM 501 C C . LEU A 1 73 ? -3.006 -2.581 -9.100 1.00 92.00 73 LEU A C 1
ATOM 503 O O . LEU A 1 73 ? -3.948 -2.415 -8.327 1.00 92.00 73 LEU A O 1
ATOM 507 N N . PHE A 1 74 ? -2.539 -3.790 -9.411 1.00 93.06 74 PHE A N 1
ATOM 508 C CA . PHE A 1 74 ? -3.117 -5.018 -8.875 1.00 93.06 74 PHE A CA 1
ATOM 509 C C . PHE A 1 74 ? -3.024 -5.087 -7.346 1.00 93.06 74 PHE A C 1
ATOM 511 O O . PHE A 1 74 ? -4.031 -5.359 -6.694 1.00 93.06 74 PHE A O 1
ATOM 518 N N . MET A 1 75 ? -1.860 -4.794 -6.756 1.00 92.38 75 MET A N 1
ATOM 519 C CA . MET A 1 75 ? -1.723 -4.799 -5.294 1.00 92.38 75 MET A CA 1
ATOM 520 C C . MET A 1 75 ? -2.508 -3.668 -4.633 1.00 92.38 75 MET A C 1
ATOM 522 O O . MET A 1 75 ? -3.081 -3.852 -3.564 1.00 92.38 75 MET A O 1
ATOM 526 N N . THR A 1 76 ? -2.571 -2.499 -5.270 1.00 91.19 76 THR A N 1
ATOM 527 C CA . THR A 1 76 ? -3.380 -1.389 -4.752 1.00 91.19 76 THR A CA 1
ATOM 528 C C . THR A 1 76 ? -4.860 -1.777 -4.734 1.00 91.19 76 THR A C 1
ATOM 530 O O . THR A 1 76 ? -5.547 -1.588 -3.730 1.00 91.19 76 THR A O 1
ATOM 533 N N . ALA A 1 77 ? -5.355 -2.376 -5.819 1.00 93.94 77 ALA A N 1
ATOM 534 C CA . ALA A 1 77 ? -6.733 -2.840 -5.916 1.00 93.94 77 ALA A CA 1
ATOM 535 C C . ALA A 1 77 ? -7.035 -3.966 -4.916 1.00 93.94 77 ALA A C 1
ATOM 537 O O . ALA A 1 77 ? -8.074 -3.934 -4.255 1.00 93.94 77 ALA A O 1
ATOM 538 N N . SER A 1 78 ? -6.133 -4.938 -4.758 1.00 93.50 78 SER A N 1
ATOM 539 C CA . SER A 1 78 ? -6.319 -6.024 -3.792 1.00 93.50 78 SER A CA 1
ATOM 540 C C . SER A 1 78 ? -6.348 -5.503 -2.354 1.00 93.50 78 SER A C 1
ATOM 542 O O . SER A 1 78 ? -7.204 -5.921 -1.574 1.00 93.50 78 SER A O 1
ATOM 544 N N . MET A 1 79 ? -5.504 -4.521 -2.027 1.00 92.00 79 MET A N 1
ATOM 545 C CA . MET A 1 79 ? -5.499 -3.855 -0.726 1.00 92.00 79 MET A CA 1
ATOM 546 C C . MET A 1 79 ? -6.803 -3.085 -0.472 1.00 92.00 79 MET A C 1
ATOM 548 O O . MET A 1 79 ? -7.398 -3.225 0.597 1.00 92.00 79 MET A O 1
ATOM 552 N N . MET A 1 80 ? -7.308 -2.337 -1.463 1.00 90.94 80 MET A N 1
ATOM 553 C CA . MET A 1 80 ? -8.612 -1.663 -1.362 1.00 90.94 80 MET A CA 1
ATOM 554 C C . MET A 1 80 ? -9.749 -2.653 -1.078 1.00 90.94 80 MET A C 1
ATOM 556 O O . MET A 1 80 ? -10.585 -2.406 -0.207 1.00 90.94 80 MET A O 1
ATOM 560 N N . ILE A 1 81 ? -9.775 -3.786 -1.788 1.00 93.50 81 ILE A N 1
ATOM 561 C CA . ILE A 1 81 ? -10.786 -4.835 -1.597 1.00 93.50 81 ILE A CA 1
ATOM 562 C C . ILE A 1 81 ? -10.671 -5.448 -0.197 1.00 93.50 81 ILE A C 1
ATOM 564 O O . ILE A 1 81 ? -11.688 -5.636 0.475 1.00 93.50 81 ILE A O 1
ATOM 568 N N . PHE A 1 82 ? -9.450 -5.729 0.261 1.00 91.62 82 PHE A N 1
ATOM 569 C CA . PHE A 1 82 ? -9.201 -6.296 1.583 1.00 91.62 82 PHE A CA 1
ATOM 570 C C . PHE A 1 82 ? -9.676 -5.365 2.705 1.00 91.62 82 PHE A C 1
ATOM 572 O O . PHE A 1 82 ? -10.427 -5.792 3.582 1.00 91.62 82 PHE A O 1
ATOM 579 N N . VAL A 1 83 ? -9.317 -4.080 2.647 1.00 89.88 83 VAL A N 1
ATOM 580 C CA . VAL A 1 83 ? -9.756 -3.077 3.630 1.00 89.88 83 VAL A CA 1
ATOM 581 C C . VAL A 1 83 ? -11.277 -2.928 3.617 1.00 89.88 83 VAL A C 1
ATOM 583 O O . VAL A 1 83 ? -11.898 -2.914 4.678 1.00 89.88 83 VAL A O 1
ATOM 586 N N . TRP A 1 84 ? -11.903 -2.891 2.437 1.00 88.44 84 TRP A N 1
ATOM 587 C CA . TRP A 1 84 ? -13.363 -2.842 2.313 1.00 88.44 84 TRP A CA 1
ATOM 588 C C . TRP A 1 84 ? -14.051 -4.061 2.941 1.00 88.44 84 TRP A C 1
ATOM 590 O O . TRP A 1 84 ? -15.076 -3.924 3.617 1.00 88.44 84 TRP A O 1
ATOM 600 N N . TRP A 1 85 ? -13.487 -5.253 2.742 1.00 89.69 85 TRP A N 1
ATOM 601 C CA . TRP A 1 85 ? -14.002 -6.484 3.331 1.00 89.69 85 TRP A CA 1
ATOM 602 C C . TRP A 1 85 ? -13.856 -6.485 4.857 1.00 89.69 85 TRP A C 1
ATOM 604 O O . TRP A 1 85 ? -14.835 -6.747 5.558 1.00 89.69 85 TRP A O 1
ATOM 614 N N . CYS A 1 86 ? -12.687 -6.103 5.379 1.00 87.25 86 CYS A N 1
ATOM 615 C CA . CYS A 1 86 ? -12.448 -5.938 6.814 1.00 87.25 86 CYS A CA 1
ATOM 616 C C . CYS A 1 86 ? -13.411 -4.916 7.433 1.00 87.25 86 CYS A C 1
ATOM 618 O O . CYS A 1 86 ? -14.066 -5.221 8.428 1.00 87.25 86 CYS A O 1
ATOM 620 N N . ALA A 1 87 ? -13.586 -3.752 6.806 1.00 85.44 87 ALA A N 1
ATOM 621 C CA . ALA A 1 87 ? -14.503 -2.721 7.283 1.00 85.44 87 ALA A CA 1
ATOM 622 C C . ALA A 1 87 ? -15.945 -3.237 7.406 1.00 85.44 87 ALA A C 1
ATOM 624 O O . ALA A 1 87 ? -16.624 -2.956 8.394 1.00 85.44 87 ALA A O 1
ATOM 625 N N . ARG A 1 88 ? -16.406 -4.052 6.445 1.00 83.94 88 ARG A N 1
ATOM 626 C CA . ARG A 1 88 ? -17.720 -4.713 6.514 1.00 83.94 88 ARG A CA 1
ATOM 627 C C . ARG A 1 88 ? -17.780 -5.801 7.583 1.00 83.94 88 ARG A C 1
ATOM 629 O O . ARG A 1 88 ? -18.797 -5.921 8.258 1.00 83.94 88 ARG A O 1
ATOM 636 N N . ARG A 1 89 ? -16.724 -6.606 7.730 1.00 84.75 89 ARG A N 1
ATOM 637 C CA . ARG A 1 89 ? -16.702 -7.752 8.651 1.00 84.75 89 ARG A CA 1
ATOM 638 C C . ARG A 1 89 ? -16.632 -7.334 10.116 1.00 84.75 89 ARG A C 1
ATOM 640 O O . ARG A 1 89 ? -17.287 -7.969 10.943 1.00 84.75 89 ARG A O 1
ATOM 647 N N . TYR A 1 90 ? -15.850 -6.300 10.407 1.00 81.88 90 TYR A N 1
ATOM 648 C CA . TYR A 1 90 ? -15.627 -5.756 11.747 1.00 81.88 90 TYR A CA 1
ATOM 649 C C . TYR A 1 90 ? -16.540 -4.565 12.072 1.00 81.88 90 TYR A C 1
ATOM 651 O O . TYR A 1 90 ? -16.416 -3.997 13.150 1.00 81.88 90 TYR A O 1
ATOM 659 N N . ASN A 1 91 ? -17.457 -4.203 11.161 1.00 77.12 91 ASN A N 1
ATOM 660 C CA . ASN A 1 91 ? -18.384 -3.073 11.290 1.00 77.12 91 ASN A CA 1
ATOM 661 C C . ASN A 1 91 ? -17.677 -1.788 11.755 1.00 77.12 91 ASN A C 1
ATOM 663 O O . ASN A 1 91 ? -18.094 -1.131 12.708 1.00 77.12 91 ASN A O 1
ATOM 667 N N . MET A 1 92 ? -16.553 -1.484 11.102 1.00 76.88 92 MET A N 1
ATOM 668 C CA . MET A 1 92 ? -15.740 -0.313 11.419 1.00 76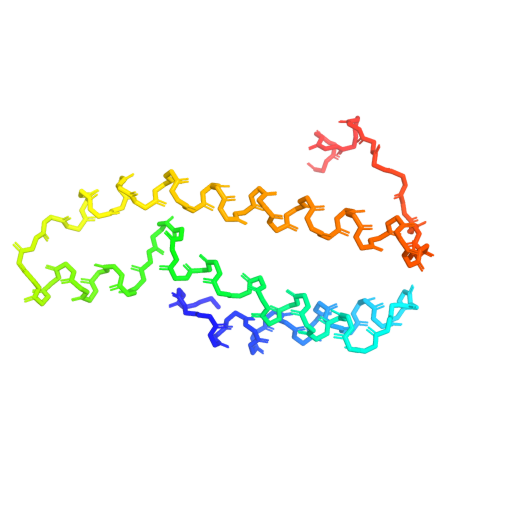.88 92 MET A CA 1
ATOM 669 C C . MET A 1 92 ? -16.549 0.963 11.158 1.00 76.88 92 MET A C 1
ATOM 671 O O . MET A 1 92 ? -17.290 1.044 10.172 1.00 76.88 92 MET A O 1
ATOM 675 N N . GLY A 1 93 ? -16.421 1.940 12.060 1.00 63.41 93 GLY A N 1
ATOM 676 C CA . GLY A 1 93 ? -17.168 3.194 12.020 1.00 63.41 93 GLY A CA 1
ATOM 677 C C . GLY A 1 93 ? -17.034 3.896 10.669 1.00 63.41 93 GLY A C 1
ATOM 678 O O . GLY A 1 93 ? -15.934 4.150 10.182 1.00 63.41 93 GLY A O 1
ATOM 679 N N . ARG A 1 94 ? -18.171 4.190 10.033 1.00 61.94 94 ARG A N 1
ATOM 680 C CA . ARG A 1 94 ? -18.222 5.021 8.827 1.00 61.94 94 ARG A CA 1
ATOM 681 C C . ARG A 1 94 ? -18.342 6.478 9.252 1.00 61.94 94 ARG A C 1
ATOM 683 O O . ARG A 1 94 ? -19.455 6.921 9.512 1.00 61.94 94 ARG A O 1
ATOM 690 N N . ASP A 1 95 ? -17.242 7.224 9.267 1.00 61.38 95 ASP A N 1
ATOM 691 C CA . ASP A 1 95 ? -17.316 8.667 9.552 1.00 61.38 95 ASP A CA 1
ATOM 692 C C . ASP A 1 95 ? -18.060 9.440 8.458 1.00 61.38 95 ASP A C 1
ATOM 694 O O . ASP A 1 95 ? -18.740 10.426 8.728 1.00 61.38 95 ASP A O 1
ATOM 698 N N . GLN A 1 96 ? -17.955 8.987 7.205 1.00 63.31 96 GLN A N 1
ATOM 699 C CA . GLN A 1 96 ? -18.574 9.620 6.041 1.00 63.31 96 GLN A CA 1
ATOM 700 C C . GLN A 1 96 ? -19.025 8.557 5.031 1.00 63.31 96 GLN A C 1
ATOM 702 O O . GLN A 1 96 ? -18.332 7.570 4.772 1.00 63.31 96 GLN A O 1
ATOM 707 N N . VAL A 1 97 ? -20.192 8.762 4.415 1.00 64.19 97 VAL A N 1
ATOM 708 C CA . VAL A 1 97 ? -20.663 7.914 3.311 1.00 64.19 97 VAL A CA 1
ATOM 709 C C . VAL A 1 97 ? -19.919 8.321 2.039 1.00 64.19 97 VAL A C 1
ATOM 711 O O . VAL A 1 97 ? -19.877 9.504 1.707 1.00 64.19 97 VAL A O 1
ATOM 714 N N . PHE A 1 98 ? -19.351 7.363 1.302 1.00 67.88 98 PHE A N 1
ATOM 715 C CA . PHE A 1 98 ? -18.662 7.648 0.040 1.00 67.88 98 PHE A CA 1
ATOM 716 C C . PHE A 1 98 ? -19.629 8.289 -0.973 1.00 67.88 98 PHE A C 1
ATOM 718 O O . PHE A 1 98 ? -20.582 7.650 -1.426 1.00 67.88 98 PHE A O 1
ATOM 725 N N . ARG A 1 99 ? -19.409 9.567 -1.316 1.00 75.81 99 ARG A N 1
ATOM 726 C CA . ARG A 1 99 ? -20.243 10.340 -2.252 1.00 75.81 99 ARG A CA 1
ATOM 727 C C . ARG A 1 99 ? -19.426 10.772 -3.466 1.00 75.81 99 ARG A C 1
ATOM 729 O O . ARG A 1 99 ? -18.622 11.694 -3.379 1.00 75.81 99 ARG A O 1
ATOM 736 N N . TRP A 1 100 ? -19.745 10.199 -4.628 1.00 74.94 100 TRP A N 1
ATOM 737 C CA . TRP A 1 100 ? -19.143 10.544 -5.926 1.00 74.94 100 TRP A CA 1
ATOM 738 C C . TRP A 1 100 ? -19.181 12.041 -6.271 1.00 74.94 100 TRP A C 1
ATOM 740 O O . TRP A 1 100 ? -1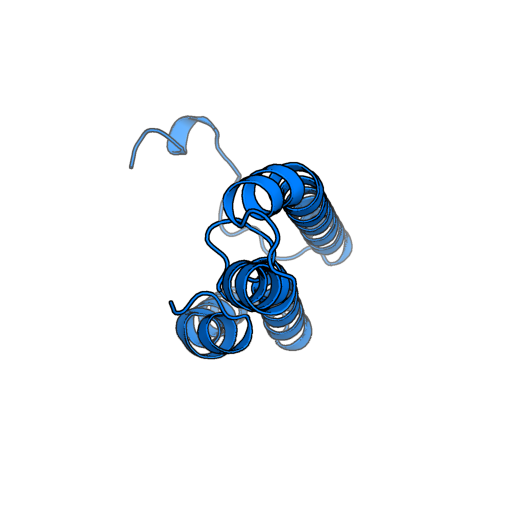8.300 12.533 -6.960 1.00 74.94 100 TRP A O 1
ATOM 750 N N . ARG A 1 101 ? -20.176 12.785 -5.768 1.00 70.94 101 ARG A N 1
ATOM 751 C CA . ARG A 1 101 ? -20.302 14.234 -6.007 1.00 70.94 101 ARG A CA 1
ATOM 752 C C . ARG A 1 101 ? -19.259 15.088 -5.278 1.00 70.94 101 ARG A C 1
ATOM 754 O O . ARG A 1 101 ? -19.048 16.218 -5.690 1.00 70.94 101 ARG A O 1
ATOM 761 N N . VAL A 1 102 ? -18.634 14.574 -4.217 1.00 70.81 102 VAL A N 1
ATOM 762 C CA . VAL A 1 102 ? -17.665 15.333 -3.403 1.00 70.81 102 VAL A CA 1
ATOM 763 C C . VAL A 1 102 ? -16.253 15.265 -3.999 1.00 70.81 102 VAL A C 1
ATOM 765 O O . VAL A 1 102 ? -15.480 16.199 -3.843 1.00 70.81 102 VAL A O 1
ATOM 768 N N . LEU A 1 103 ? -15.947 14.211 -4.765 1.00 67.06 103 LEU A N 1
ATOM 769 C CA . LEU A 1 103 ? -14.632 13.954 -5.374 1.00 67.06 103 LEU A CA 1
ATOM 770 C C . LEU A 1 103 ? -14.142 15.032 -6.360 1.00 67.06 103 LEU A C 1
ATOM 772 O O . LEU A 1 103 ? -12.962 15.041 -6.685 1.00 67.06 103 LEU A O 1
ATOM 776 N N . GLY A 1 104 ? -15.020 15.916 -6.841 1.00 65.94 104 GLY A N 1
ATOM 777 C CA . GLY A 1 104 ? -14.663 17.023 -7.738 1.00 65.94 104 GLY A CA 1
ATOM 778 C C . GLY A 1 104 ? -14.914 18.418 -7.160 1.00 65.94 104 GLY A C 1
ATOM 779 O O . GLY A 1 104 ? -14.908 19.376 -7.923 1.00 65.94 104 GLY A O 1
ATOM 780 N N . GLN A 1 105 ? -15.219 18.532 -5.861 1.00 60.75 105 GLN A N 1
ATOM 781 C CA . GLN A 1 105 ? -15.589 19.801 -5.211 1.00 60.75 105 GLN A CA 1
ATOM 782 C C . GLN A 1 105 ? -14.535 20.342 -4.230 1.00 60.75 105 GLN A C 1
ATOM 784 O O . GLN A 1 105 ? -14.807 21.329 -3.551 1.00 60.75 105 GLN A O 1
ATOM 789 N N . THR A 1 106 ? -13.365 19.707 -4.142 1.00 52.91 106 THR A N 1
ATOM 790 C CA . THR A 1 106 ? -12.198 20.216 -3.397 1.00 52.91 106 THR A CA 1
ATOM 791 C C . THR A 1 106 ? -11.408 21.234 -4.193 1.00 52.91 106 THR A C 1
ATOM 793 O O . THR A 1 106 ? -11.150 20.943 -5.383 1.00 52.91 106 THR A O 1
#

Sequence (106 aa):
MSGTAIADAAGLGTIEIKAMKDHGYSTEFAVGVTAASSTLGPIIPPSLPFVIYGMMANVSIGALFLGGVIPGLFMTASMMIFVWWCARRYNMGRDQVFRWRVLGQT

Foldseek 3Di:
DQLALVCQCVPCLVVQLVVLVVQPHDSCCSSVLSSLVSVLSCQAPPHPVLVVCCVVVVHDSVVSNVVSHVVSVVSVVVSVVVVVVCCVVVVRDDPDDDDPVVVPVD

Radius of gyration: 16.56 Å; chains: 1; bounding box: 44×28×36 Å

pLDDT: mean 83.84, std 10.2, range [48.5, 93.94]

Secondary structure (DSSP, 8-state):
--SSHHHHHHHTHHHHHHHHHHTT--HHHHHHHHHHHHTTTTTSSS-HHHHHHHHHHT--HHHHHHHHHHHHHHHHHHHHHHHHHHHHHTT---SS---TTTTT--